Protein AF-A0A1M7FWB6-F1 (afdb_monomer)

Mean predicted aligned error: 15.79 Å

InterPro domains:
  IPR058711 SCO6045-like, C-terminal domain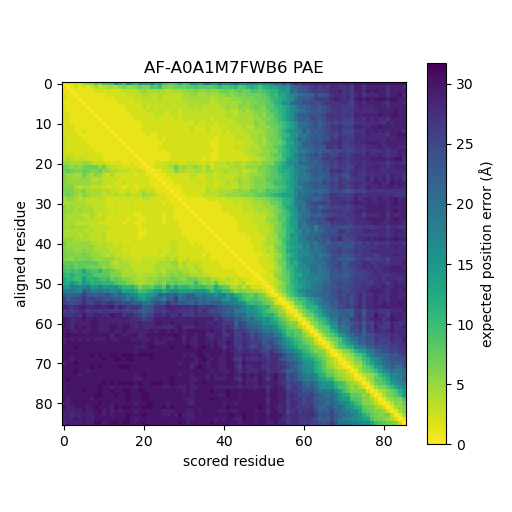 [PF26136] (11-54)

Radius of gyration: 33.96 Å; Cα contacts (8 Å, |Δi|>4): 31; chains: 1; bounding box: 38×58×104 Å

Foldseek 3Di:
DDPVVVVVVVVLVVQLCCCQAVVDQHDPPDDRVVSVVNSVVVVVVVVVVVCVVPPDDPPDPPPPPPPDDDPPDDDDDDDDDDDDDD

Organism: NCBI:txid310782

Solvent-accessible surface area (backbone atoms only — not comparable to full-atom values): 5609 Å² total; per-residue (Å²): 136,54,72,67,56,50,54,55,49,50,56,52,50,53,43,44,49,35,20,38,75,72,65,46,73,65,45,89,96,55,63,53,67,62,45,52,54,51,17,54,53,46,50,53,52,49,53,51,54,50,50,65,69,68,46,75,76,76,76,77,74,84,74,79,68,83,82,77,81,76,77,82,84,69,83,80,82,82,78,87,81,88,86,85,88,132

Sequence (86 aa):
MSAAERAALGAAQERLLAALVGGAEPPPGFDAERVRVQARALRAKHAHAHAAVSAPAPRRLRLFAPRGGRPPKGPARGDGPCDAPA

pLDDT: mean 78.43, std 18.59, range [43.09, 97.44]

Structure (mmCIF, N/CA/C/O backbone):
data_AF-A0A1M7FWB6-F1
#
_entry.id   AF-A0A1M7FWB6-F1
#
loop_
_atom_site.group_PDB
_atom_site.id
_atom_site.type_symbol
_atom_site.label_atom_id
_atom_site.label_alt_id
_atom_site.label_comp_id
_atom_site.label_asym_id
_atom_site.label_entity_id
_atom_site.label_seq_id
_atom_site.pdbx_PDB_ins_code
_atom_site.Cartn_x
_atom_site.Cartn_y
_atom_site.Cartn_z
_atom_site.occupancy
_atom_site.B_iso_or_equiv
_atom_site.auth_seq_id
_atom_site.auth_comp_id
_atom_site.auth_asym_id
_atom_site.auth_atom_id
_atom_site.pdbx_PDB_model_num
ATOM 1 N N . MET A 1 1 ? -17.353 12.690 12.265 1.00 74.12 1 MET A N 1
ATOM 2 C CA . MET A 1 1 ? -16.053 11.999 12.280 1.00 74.12 1 MET A CA 1
ATOM 3 C C . MET A 1 1 ? -15.144 12.639 13.327 1.00 74.12 1 MET A C 1
ATOM 5 O O . MET A 1 1 ? -14.767 13.802 13.182 1.00 74.12 1 MET A O 1
ATOM 9 N N . SER A 1 2 ? -14.858 11.925 14.406 1.00 97.44 2 SER A N 1
ATOM 10 C CA . SER A 1 2 ? -14.052 12.352 15.550 1.00 97.44 2 SER A CA 1
ATOM 11 C C . SER A 1 2 ? -12.546 12.347 15.243 1.00 97.44 2 SER A C 1
ATOM 13 O O . SER A 1 2 ? -12.103 11.869 14.197 1.00 97.44 2 SER A O 1
ATOM 15 N N . ALA A 1 3 ? -11.737 12.888 16.159 1.00 96.44 3 ALA A N 1
ATOM 16 C CA . ALA A 1 3 ? -10.278 12.835 16.045 1.00 96.44 3 ALA A CA 1
ATOM 17 C C . ALA A 1 3 ? -9.743 11.392 16.104 1.00 96.44 3 ALA A C 1
ATOM 19 O O . ALA A 1 3 ? -8.865 11.037 15.323 1.00 96.44 3 ALA A O 1
ATOM 20 N N . ALA A 1 4 ? -10.322 10.552 16.967 1.00 96.44 4 ALA A N 1
ATOM 21 C CA . ALA A 1 4 ? -9.959 9.142 17.080 1.00 96.44 4 ALA A CA 1
ATOM 22 C C . ALA A 1 4 ? -10.272 8.367 15.788 1.00 96.44 4 ALA A C 1
ATOM 24 O O . ALA A 1 4 ? -9.443 7.600 15.306 1.00 96.44 4 ALA A O 1
ATOM 25 N N . GLU A 1 5 ? -11.428 8.631 15.172 1.00 96.69 5 GLU A N 1
ATOM 26 C CA . 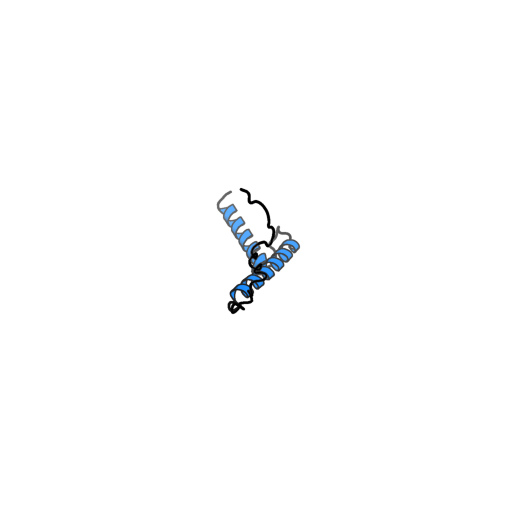GLU A 1 5 ? -11.802 8.022 13.888 1.00 96.69 5 GLU A CA 1
ATOM 27 C C . GLU A 1 5 ? -10.856 8.445 12.755 1.00 96.69 5 GLU A C 1
ATOM 29 O O . GLU A 1 5 ? -10.496 7.626 11.911 1.00 96.69 5 GLU A O 1
ATOM 34 N N . ARG A 1 6 ? -10.398 9.707 12.746 1.00 97.38 6 ARG A N 1
ATOM 35 C CA . ARG A 1 6 ? -9.397 10.178 11.771 1.00 97.38 6 ARG A CA 1
ATOM 36 C C . ARG A 1 6 ? -8.050 9.492 11.952 1.00 97.38 6 ARG A C 1
ATOM 38 O O . ARG A 1 6 ? -7.456 9.082 10.959 1.00 97.38 6 ARG A O 1
ATOM 45 N N . ALA A 1 7 ? -7.593 9.334 13.191 1.00 97.31 7 ALA A N 1
ATOM 46 C CA . ALA A 1 7 ? -6.344 8.637 13.483 1.00 97.31 7 ALA A C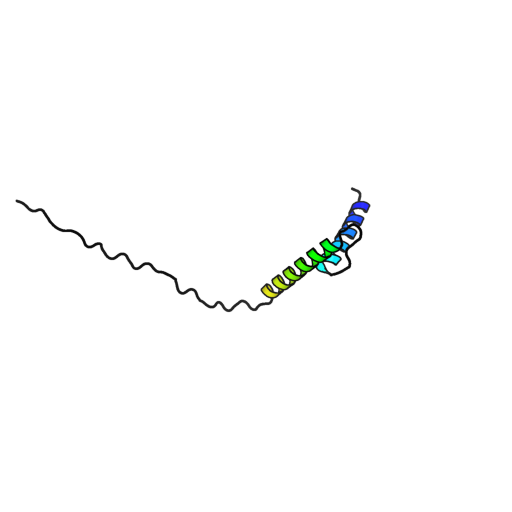A 1
ATOM 47 C C . ALA A 1 7 ? -6.400 7.163 13.042 1.00 97.31 7 ALA A C 1
ATOM 49 O O . ALA A 1 7 ? -5.479 6.675 12.389 1.00 97.31 7 ALA A O 1
ATOM 50 N N . ALA A 1 8 ? -7.509 6.473 13.326 1.00 94.19 8 ALA A N 1
ATOM 51 C CA . ALA A 1 8 ? -7.704 5.086 12.910 1.00 94.19 8 ALA A CA 1
ATOM 52 C C . ALA A 1 8 ? -7.699 4.929 11.379 1.00 94.19 8 ALA A C 1
ATOM 54 O O . ALA A 1 8 ? -7.075 4.003 10.853 1.00 94.19 8 ALA A O 1
ATOM 55 N N . LEU A 1 9 ? -8.349 5.853 10.661 1.00 95.06 9 LEU A N 1
ATOM 56 C CA . LEU A 1 9 ? -8.327 5.873 9.200 1.00 95.06 9 LEU A CA 1
ATOM 57 C C . LEU A 1 9 ? -6.912 6.109 8.658 1.00 95.06 9 LEU A C 1
ATOM 59 O O . LEU A 1 9 ? -6.490 5.383 7.760 1.00 95.06 9 LEU A O 1
ATOM 63 N N . GLY A 1 10 ? -6.173 7.070 9.219 1.00 96.88 10 GLY A N 1
ATOM 64 C CA . GLY A 1 10 ? -4.787 7.340 8.830 1.00 96.88 10 GLY A CA 1
ATOM 65 C C . GLY A 1 10 ? -3.905 6.098 8.965 1.00 96.88 10 GLY A C 1
ATOM 66 O O . GLY A 1 10 ? -3.251 5.696 8.005 1.00 96.88 10 GLY A O 1
ATOM 67 N N . ALA A 1 11 ? -3.998 5.396 10.096 1.00 95.94 11 ALA A N 1
ATOM 68 C CA . ALA A 1 11 ? -3.254 4.156 10.311 1.00 95.94 11 ALA A CA 1
ATOM 69 C C . ALA A 1 11 ? -3.642 3.048 9.310 1.00 95.94 11 ALA A C 1
ATOM 71 O O . ALA A 1 11 ? -2.800 2.264 8.869 1.00 95.94 11 ALA A O 1
ATOM 72 N N . ALA A 1 12 ? -4.920 2.958 8.925 1.00 94.62 12 ALA A N 1
ATOM 73 C CA . ALA A 1 12 ? -5.359 2.009 7.903 1.00 94.62 12 ALA A CA 1
ATOM 74 C C . ALA A 1 12 ? -4.810 2.366 6.510 1.00 94.62 12 ALA A C 1
ATOM 76 O O . ALA A 1 12 ? -4.382 1.473 5.774 1.00 94.62 12 ALA A O 1
ATOM 77 N N . GLN A 1 13 ? -4.781 3.655 6.167 1.00 95.56 13 GLN A N 1
ATOM 78 C CA . GLN A 1 13 ? -4.210 4.154 4.915 1.00 95.56 13 GLN A CA 1
ATOM 79 C C . GLN A 1 13 ? -2.702 3.902 4.843 1.00 95.56 13 GLN A C 1
ATOM 81 O O . GLN A 1 13 ? -2.220 3.421 3.819 1.00 95.56 13 GLN A O 1
ATOM 86 N N . GLU A 1 14 ? -1.967 4.144 5.928 1.00 96.56 14 GLU A N 1
ATOM 87 C CA . GLU A 1 14 ? -0.532 3.849 6.016 1.00 96.56 14 GLU A CA 1
ATOM 88 C C . GLU A 1 14 ? -0.240 2.368 5.758 1.00 96.56 14 GLU A C 1
ATOM 90 O O . GLU A 1 14 ? 0.611 2.040 4.928 1.00 96.56 14 GLU A O 1
ATOM 95 N N . ARG A 1 15 ? -0.994 1.458 6.392 1.00 95.88 15 ARG A N 1
ATOM 96 C CA . ARG A 1 15 ? -0.851 0.012 6.149 1.00 95.88 15 ARG A CA 1
ATOM 97 C C . ARG A 1 15 ? -1.140 -0.366 4.697 1.00 95.88 15 ARG A C 1
ATOM 99 O O . ARG A 1 15 ? -0.425 -1.186 4.125 1.00 95.88 15 ARG A O 1
ATOM 106 N N . LEU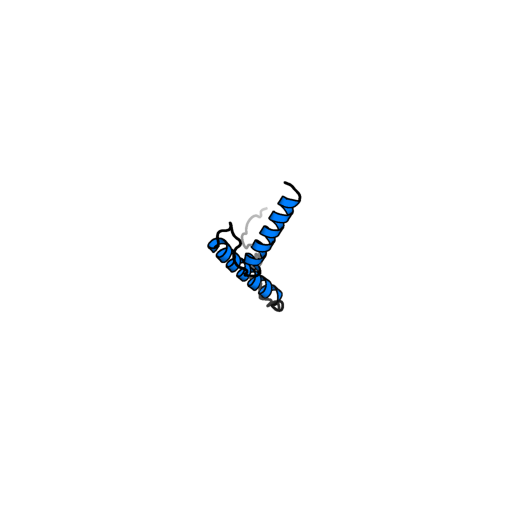 A 1 16 ? -2.160 0.234 4.084 1.00 95.94 16 LEU A N 1
ATOM 107 C CA . LEU A 1 16 ? -2.478 -0.015 2.678 1.00 95.94 16 LEU A CA 1
ATOM 108 C C . LEU A 1 16 ? -1.354 0.469 1.751 1.00 95.94 16 LEU A C 1
ATOM 110 O O . LEU A 1 16 ? -0.963 -0.249 0.831 1.00 95.94 16 LEU A O 1
ATOM 114 N N . LEU A 1 17 ? -0.810 1.660 2.001 1.00 95.44 17 LEU A N 1
ATOM 115 C CA . LEU A 1 17 ? 0.309 2.204 1.229 1.00 95.44 17 LEU A CA 1
ATOM 116 C C . LEU A 1 17 ? 1.567 1.341 1.375 1.00 95.44 17 LEU A C 1
ATOM 118 O O . LEU A 1 17 ? 2.231 1.053 0.375 1.00 95.44 17 LEU A O 1
ATOM 122 N N . ALA A 1 18 ? 1.857 0.865 2.588 1.00 95.31 18 ALA A N 1
ATOM 123 C CA . ALA A 1 18 ? 2.954 -0.063 2.838 1.00 95.31 18 ALA A CA 1
ATOM 124 C C . ALA A 1 18 ? 2.793 -1.372 2.043 1.00 95.31 18 ALA A C 1
ATOM 126 O O . ALA A 1 18 ? 3.770 -1.868 1.482 1.00 95.31 18 ALA A O 1
ATOM 127 N N . ALA A 1 19 ? 1.574 -1.905 1.918 1.00 95.56 19 ALA A N 1
ATOM 128 C CA . ALA A 1 19 ? 1.319 -3.096 1.106 1.00 95.56 19 ALA A CA 1
ATOM 129 C C . ALA A 1 19 ? 1.506 -2.831 -0.400 1.00 95.56 19 ALA A C 1
ATOM 131 O O . ALA A 1 19 ? 2.183 -3.588 -1.104 1.00 95.56 19 ALA A O 1
ATOM 132 N N . LEU A 1 20 ? 0.961 -1.718 -0.899 1.00 95.00 20 LEU A N 1
ATOM 133 C CA . LEU A 1 20 ? 1.001 -1.369 -2.322 1.00 95.00 20 LEU A CA 1
ATOM 134 C C . LEU A 1 20 ? 2.412 -1.038 -2.823 1.00 95.00 20 LEU A C 1
ATOM 136 O O . LEU A 1 20 ? 2.799 -1.470 -3.911 1.00 95.00 20 LEU A O 1
ATOM 140 N N . VAL A 1 21 ? 3.175 -0.275 -2.041 1.00 92.00 21 VAL A N 1
ATOM 141 C CA . VAL A 1 21 ? 4.470 0.277 -2.468 1.00 92.00 21 VAL A CA 1
ATOM 142 C C . VAL A 1 21 ? 5.638 -0.462 -1.817 1.00 92.00 21 VAL A C 1
ATOM 144 O O . VAL A 1 21 ? 6.577 -0.841 -2.513 1.00 92.00 21 VAL A O 1
ATOM 147 N N . GLY A 1 22 ? 5.563 -0.716 -0.508 1.00 88.38 22 GLY A N 1
ATOM 148 C CA . GLY A 1 22 ? 6.629 -1.355 0.276 1.00 88.38 22 GLY A CA 1
ATOM 149 C C . GLY A 1 22 ? 6.622 -2.886 0.247 1.00 88.38 22 GLY A C 1
ATOM 150 O O . GLY A 1 22 ? 7.600 -3.507 0.646 1.00 88.38 22 GLY A O 1
ATOM 151 N N . GLY A 1 23 ? 5.544 -3.504 -0.242 1.00 89.50 23 GLY A N 1
ATOM 152 C CA . GLY A 1 23 ? 5.407 -4.959 -0.306 1.00 89.50 23 GLY A CA 1
ATOM 153 C C . GLY A 1 23 ? 5.123 -5.653 1.015 1.00 89.50 23 GLY A C 1
ATOM 154 O O . GLY A 1 23 ? 5.388 -6.846 1.129 1.00 89.50 23 GLY A O 1
ATOM 155 N N . ALA A 1 24 ? 4.544 -4.925 1.969 1.00 92.81 24 ALA A N 1
ATOM 156 C CA . ALA A 1 24 ? 3.907 -5.528 3.131 1.00 92.81 24 ALA A CA 1
ATOM 157 C C . ALA A 1 24 ? 2.677 -6.378 2.736 1.00 92.81 24 ALA A C 1
ATOM 159 O O . ALA A 1 24 ? 2.166 -6.285 1.615 1.00 92.81 24 ALA A O 1
ATOM 160 N N . GLU A 1 25 ? 2.183 -7.188 3.673 1.00 93.25 25 GLU A N 1
ATOM 161 C CA . GLU A 1 25 ? 0.971 -7.990 3.469 1.00 93.25 25 GLU A CA 1
ATOM 162 C C . GLU A 1 25 ? -0.282 -7.089 3.378 1.00 93.25 25 GLU A C 1
ATOM 164 O O . GLU A 1 25 ? -0.337 -6.050 4.049 1.00 93.25 25 GLU A O 1
ATOM 169 N N . PRO A 1 26 ? -1.304 -7.448 2.573 1.00 94.06 26 PRO A N 1
ATOM 170 C CA . PRO A 1 26 ? -2.545 -6.688 2.497 1.00 94.06 26 PRO A CA 1
ATOM 171 C C . PRO A 1 26 ? -3.236 -6.554 3.868 1.00 94.06 26 PRO A C 1
ATOM 173 O O . PRO A 1 26 ? -3.398 -7.552 4.574 1.00 94.06 26 PRO A O 1
ATOM 176 N N . PRO A 1 27 ? -3.674 -5.342 4.261 1.00 92.94 27 PRO A N 1
ATOM 177 C CA . PRO A 1 27 ? -4.361 -5.143 5.532 1.0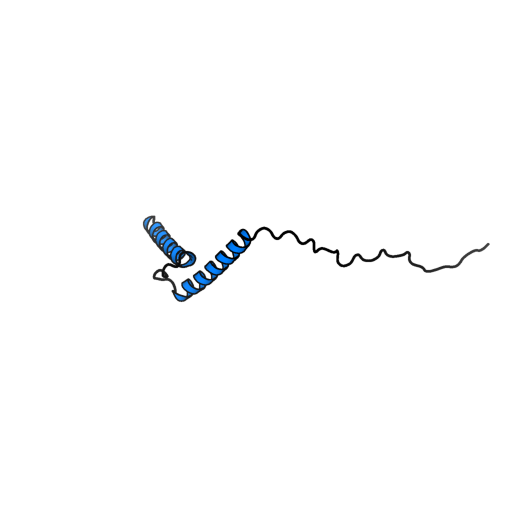0 92.94 27 PRO A CA 1
ATOM 178 C C . PRO A 1 27 ? -5.745 -5.818 5.556 1.00 92.94 27 PRO A C 1
ATOM 180 O O . PRO A 1 27 ? -6.392 -5.947 4.513 1.00 92.94 27 PRO A O 1
ATOM 183 N N . PRO A 1 28 ? -6.248 -6.202 6.746 1.00 90.06 28 PRO A N 1
ATOM 184 C CA . PRO A 1 28 ? -7.572 -6.801 6.884 1.00 90.06 28 PRO A CA 1
ATOM 185 C C . PRO A 1 28 ? -8.669 -5.855 6.379 1.00 90.06 28 PRO A C 1
ATOM 187 O O . PRO A 1 28 ? -8.568 -4.635 6.515 1.00 90.06 28 PRO A O 1
ATOM 190 N N . GLY A 1 29 ? -9.725 -6.431 5.801 1.00 92.75 29 GLY A N 1
ATOM 191 C CA . GLY A 1 29 ? -10.827 -5.681 5.186 1.00 92.75 29 GLY A CA 1
ATOM 192 C C . GLY A 1 29 ? -10.578 -5.266 3.732 1.00 92.75 29 GLY A C 1
ATOM 193 O O . GLY A 1 29 ? -11.495 -4.763 3.087 1.00 92.75 29 GLY A O 1
ATOM 194 N N . PHE A 1 30 ? -9.381 -5.514 3.193 1.00 92.88 30 PHE A N 1
ATOM 195 C CA . PHE A 1 30 ? -9.082 -5.356 1.773 1.00 92.88 30 PHE A CA 1
ATOM 196 C C . PHE A 1 30 ? -8.990 -6.717 1.081 1.00 92.88 30 PHE A C 1
ATOM 198 O O . PHE A 1 30 ? -8.535 -7.702 1.656 1.00 92.88 30 PHE A O 1
ATOM 205 N N . ASP A 1 31 ? -9.400 -6.756 -0.184 1.00 96.00 31 ASP A N 1
ATOM 206 C CA . ASP A 1 31 ? -9.206 -7.917 -1.049 1.00 96.00 31 ASP A CA 1
ATOM 207 C C . ASP A 1 31 ? -7.707 -8.089 -1.344 1.00 96.00 31 ASP A C 1
ATOM 209 O O . ASP A 1 31 ? -7.088 -7.268 -2.031 1.00 96.00 31 ASP A O 1
ATOM 213 N N . ALA A 1 32 ? -7.128 -9.162 -0.801 1.00 95.38 32 ALA A N 1
ATOM 214 C CA . ALA A 1 32 ? -5.703 -9.445 -0.894 1.00 95.38 32 ALA A CA 1
ATOM 215 C C . ALA A 1 32 ? -5.225 -9.607 -2.345 1.00 95.38 32 ALA A C 1
ATOM 217 O O . ALA A 1 32 ? -4.162 -9.091 -2.699 1.00 95.38 32 ALA A O 1
ATOM 218 N N . GLU A 1 33 ? -6.013 -10.259 -3.201 1.00 96.12 33 GLU A N 1
ATOM 219 C CA . GLU A 1 33 ? -5.658 -10.465 -4.607 1.00 96.12 33 GLU A CA 1
ATOM 220 C C . GLU A 1 33 ? -5.676 -9.143 -5.368 1.00 96.12 33 GLU A C 1
ATOM 222 O O . GLU A 1 33 ? -4.728 -8.819 -6.093 1.00 96.12 33 GLU A O 1
ATOM 227 N N . ARG A 1 34 ? -6.691 -8.305 -5.131 1.00 96.25 34 ARG A N 1
ATOM 228 C CA . ARG A 1 34 ? -6.720 -6.956 -5.710 1.00 96.25 34 ARG A CA 1
ATOM 229 C C . ARG A 1 34 ? -5.525 -6.121 -5.272 1.00 96.25 34 ARG A C 1
ATOM 231 O O . ARG A 1 34 ? -4.913 -5.472 -6.121 1.00 96.25 34 ARG A O 1
ATOM 238 N N . VAL A 1 35 ? -5.161 -6.143 -3.990 1.00 96.50 35 VAL A N 1
ATOM 239 C CA . VAL A 1 35 ? -3.994 -5.396 -3.490 1.00 96.50 35 VAL A CA 1
ATOM 240 C C . VAL A 1 35 ? -2.709 -5.888 -4.159 1.00 96.50 35 VAL A C 1
ATOM 242 O O . VAL A 1 35 ? -1.926 -5.066 -4.636 1.00 96.50 35 VAL A O 1
ATOM 245 N N . ARG A 1 36 ? -2.514 -7.206 -4.289 1.00 94.94 36 ARG A N 1
ATOM 246 C CA . ARG A 1 36 ? -1.337 -7.798 -4.953 1.00 94.94 36 ARG A CA 1
ATOM 247 C C . ARG A 1 36 ? -1.236 -7.403 -6.428 1.00 94.94 36 ARG A C 1
ATOM 249 O O . ARG A 1 36 ? -0.157 -7.016 -6.887 1.00 94.94 36 ARG A O 1
ATOM 256 N N . VAL A 1 37 ? -2.349 -7.436 -7.165 1.00 96.50 37 VAL A N 1
ATOM 257 C CA . VAL A 1 37 ? -2.402 -7.008 -8.576 1.00 96.50 37 VAL A CA 1
ATOM 258 C C . VAL A 1 37 ? -2.016 -5.535 -8.716 1.00 96.50 37 VAL A C 1
ATOM 260 O O . VAL A 1 37 ? -1.172 -5.192 -9.549 1.00 96.50 37 VAL A O 1
ATOM 263 N N . GLN A 1 38 ? -2.589 -4.665 -7.881 1.00 96.38 38 GLN A N 1
ATOM 264 C CA . GLN A 1 38 ? -2.288 -3.232 -7.923 1.00 96.38 38 GLN A CA 1
ATOM 265 C C . GLN A 1 38 ? -0.835 -2.946 -7.528 1.00 96.38 38 GLN A C 1
ATOM 267 O O . GLN A 1 38 ? -0.160 -2.178 -8.214 1.00 96.38 38 GLN A O 1
ATOM 272 N N . ALA A 1 39 ? -0.319 -3.613 -6.492 1.00 96.00 39 ALA A N 1
ATOM 273 C CA . ALA A 1 39 ? 1.074 -3.494 -6.068 1.00 96.00 39 ALA A CA 1
ATOM 274 C C . ALA A 1 39 ? 2.046 -3.860 -7.203 1.00 96.00 39 ALA A C 1
ATOM 276 O O . ALA A 1 39 ? 2.999 -3.127 -7.476 1.00 96.00 39 ALA A O 1
ATOM 277 N N . ARG A 1 40 ? 1.782 -4.953 -7.933 1.00 94.31 40 ARG A N 1
ATOM 278 C CA . ARG A 1 40 ? 2.597 -5.352 -9.093 1.00 94.31 40 ARG A CA 1
ATOM 279 C C . ARG A 1 40 ? 2.601 -4.279 -10.184 1.00 94.31 40 ARG A C 1
ATOM 281 O O . ARG A 1 40 ? 3.667 -3.939 -10.699 1.00 94.31 40 ARG A O 1
ATOM 288 N N . ALA A 1 41 ? 1.433 -3.733 -10.521 1.00 94.81 41 ALA A N 1
ATOM 289 C CA . ALA A 1 41 ? 1.318 -2.673 -11.521 1.00 94.81 41 ALA A CA 1
ATOM 290 C C . ALA A 1 41 ? 2.052 -1.389 -11.089 1.00 94.81 41 ALA A C 1
ATOM 292 O O . ALA A 1 41 ? 2.750 -0.773 -11.897 1.00 94.81 41 ALA A O 1
ATOM 293 N N . LEU A 1 42 ? 1.939 -1.007 -9.815 1.00 93.62 42 LEU A N 1
ATOM 294 C CA . LEU A 1 42 ? 2.629 0.147 -9.232 1.00 93.62 42 LEU A CA 1
ATOM 295 C C . LEU A 1 42 ? 4.149 -0.007 -9.284 1.00 93.62 42 LEU A C 1
ATOM 297 O O . LEU A 1 42 ? 4.831 0.901 -9.755 1.00 93.62 42 LEU A O 1
ATOM 301 N N . ARG A 1 43 ? 4.685 -1.166 -8.889 1.00 91.25 43 ARG A N 1
ATOM 302 C CA . ARG A 1 43 ? 6.132 -1.431 -8.954 1.00 91.25 43 ARG A CA 1
ATOM 303 C C . ARG A 1 43 ? 6.662 -1.395 -10.384 1.00 91.25 43 ARG A C 1
ATOM 305 O O . ARG A 1 43 ? 7.720 -0.820 -10.618 1.00 91.25 43 ARG A O 1
ATOM 312 N N . ALA A 1 44 ? 5.918 -1.948 -11.343 1.00 90.75 44 ALA A N 1
ATOM 313 C CA . ALA A 1 44 ? 6.293 -1.884 -12.755 1.00 90.75 44 ALA A CA 1
ATOM 314 C C . ALA A 1 44 ? 6.354 -0.432 -13.262 1.00 90.75 44 ALA A C 1
ATOM 316 O O . ALA A 1 44 ? 7.327 -0.041 -13.908 1.00 90.75 44 ALA A O 1
ATOM 317 N N . LYS A 1 45 ? 5.357 0.392 -12.912 1.00 89.38 45 LYS A N 1
ATOM 318 C CA . LYS A 1 45 ? 5.349 1.828 -13.241 1.00 89.38 45 LYS A CA 1
ATOM 319 C C . LYS A 1 45 ? 6.507 2.572 -12.583 1.00 89.38 45 LYS A C 1
ATOM 321 O O . LYS A 1 45 ? 7.150 3.385 -13.239 1.00 89.38 45 LYS A O 1
ATOM 326 N N . HIS A 1 46 ? 6.791 2.276 -11.318 1.00 88.56 46 HIS A N 1
ATOM 327 C CA . HIS A 1 46 ? 7.890 2.887 -10.580 1.00 88.56 46 HIS A CA 1
ATOM 328 C C . HIS A 1 46 ? 9.245 2.567 -11.220 1.00 88.56 46 HIS A C 1
ATOM 330 O O . HIS A 1 46 ? 10.025 3.474 -11.493 1.00 88.56 46 HIS A O 1
ATOM 336 N N . ALA A 1 47 ? 9.492 1.296 -11.550 1.00 87.94 47 ALA A N 1
ATOM 337 C CA . ALA A 1 47 ? 10.710 0.877 -12.239 1.00 87.94 47 ALA A CA 1
ATOM 338 C C . ALA A 1 47 ? 10.862 1.559 -13.610 1.00 87.94 47 ALA A C 1
ATOM 340 O O . ALA A 1 47 ? 11.944 2.036 -13.945 1.00 87.94 47 ALA A O 1
ATOM 341 N N . HIS A 1 48 ? 9.775 1.662 -14.380 1.00 87.88 48 HIS A N 1
ATOM 342 C CA . HIS A 1 48 ? 9.781 2.356 -15.667 1.00 87.88 48 HIS A CA 1
ATOM 343 C C . HIS A 1 48 ? 10.092 3.855 -15.525 1.00 87.88 48 HIS A C 1
ATOM 345 O O . HIS A 1 48 ? 10.935 4.380 -16.251 1.00 87.88 48 HIS A O 1
ATOM 351 N N . ALA A 1 49 ? 9.459 4.534 -14.564 1.00 87.50 49 ALA A N 1
ATOM 352 C CA . ALA A 1 49 ? 9.718 5.944 -14.285 1.00 87.50 49 ALA A CA 1
ATOM 353 C C . ALA A 1 49 ? 11.175 6.176 -13.852 1.00 87.50 49 ALA A C 1
ATOM 355 O O . ALA A 1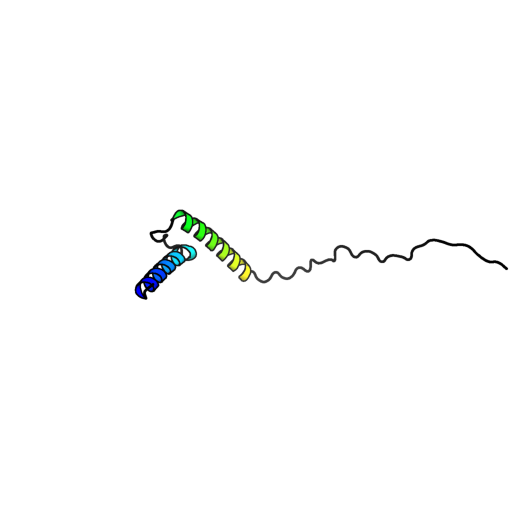 49 ? 11.836 7.075 -14.366 1.00 87.50 49 ALA A O 1
ATOM 356 N N . HIS A 1 50 ? 11.710 5.323 -12.976 1.00 84.94 50 HIS A N 1
ATOM 357 C CA . HIS A 1 50 ? 13.114 5.386 -12.570 1.00 84.94 50 HIS A CA 1
ATOM 358 C C . HIS A 1 50 ? 14.078 5.159 -13.736 1.00 84.94 50 HIS A C 1
ATOM 360 O O . HIS A 1 50 ? 15.065 5.883 -13.856 1.00 84.94 50 HIS A O 1
ATOM 366 N N . ALA A 1 51 ? 13.790 4.203 -14.621 1.00 79.44 51 ALA A N 1
ATOM 367 C CA . ALA A 1 51 ? 14.607 3.962 -15.807 1.00 79.44 51 ALA A CA 1
ATOM 368 C C . ALA A 1 51 ? 14.616 5.174 -16.757 1.00 79.44 51 ALA A C 1
ATOM 370 O O . ALA A 1 51 ? 15.663 5.510 -17.304 1.00 79.44 51 ALA A O 1
ATOM 371 N N . ALA A 1 52 ? 13.484 5.870 -16.911 1.00 72.50 52 ALA A N 1
ATOM 372 C CA . ALA A 1 52 ? 13.396 7.082 -17.727 1.00 72.50 52 ALA A CA 1
ATOM 373 C C . ALA A 1 52 ? 14.208 8.256 -17.149 1.00 72.50 52 ALA A C 1
ATOM 375 O O . ALA A 1 52 ? 14.761 9.047 -17.908 1.00 72.50 52 ALA A O 1
ATOM 376 N N . VAL A 1 53 ? 14.299 8.357 -15.820 1.00 75.81 53 VAL A N 1
ATOM 377 C CA . VAL A 1 53 ? 15.080 9.401 -15.132 1.00 75.81 53 VAL A CA 1
ATOM 378 C C . VAL A 1 53 ? 16.574 9.066 -15.107 1.00 75.81 53 VAL A C 1
ATOM 380 O O . VAL A 1 53 ? 17.406 9.962 -15.208 1.00 75.81 53 VAL A O 1
ATOM 383 N N . SER A 1 54 ? 16.923 7.783 -14.981 1.00 61.72 54 SER A N 1
ATOM 384 C CA . SER A 1 54 ? 18.315 7.327 -14.873 1.00 61.72 54 SER A CA 1
ATOM 385 C C . SER A 1 54 ? 19.000 7.111 -16.224 1.00 61.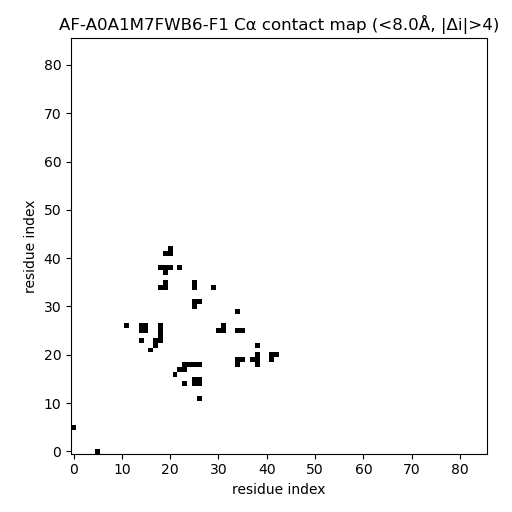72 54 SER A C 1
ATOM 387 O O . SER A 1 54 ? 20.220 6.931 -16.258 1.00 61.72 54 SER A O 1
ATOM 389 N N . ALA A 1 55 ? 18.260 7.099 -17.333 1.00 60.50 55 ALA A N 1
ATOM 390 C CA . ALA A 1 55 ? 18.873 7.042 -18.648 1.00 60.50 55 ALA A CA 1
ATOM 391 C C . ALA A 1 55 ? 19.619 8.365 -18.912 1.00 60.50 55 ALA A C 1
ATOM 393 O O . ALA A 1 55 ? 18.995 9.428 -18.836 1.00 60.50 55 ALA A O 1
ATOM 394 N N . PRO A 1 56 ? 20.927 8.347 -19.248 1.00 58.00 56 PRO A N 1
ATOM 395 C CA . PRO A 1 56 ? 21.572 9.549 -19.757 1.00 58.00 56 PRO A CA 1
ATOM 396 C C . PRO A 1 56 ? 20.753 10.027 -20.955 1.00 58.00 56 PRO A C 1
ATOM 398 O O . PRO A 1 56 ? 20.415 9.217 -21.822 1.00 58.00 56 PRO A O 1
ATOM 401 N N . ALA A 1 57 ? 20.391 11.316 -20.966 1.00 61.62 57 ALA A N 1
ATOM 402 C CA . ALA A 1 57 ? 19.550 11.898 -22.007 1.00 61.62 57 ALA A CA 1
ATOM 403 C C . ALA A 1 57 ? 20.013 11.377 -23.375 1.00 61.62 57 ALA A C 1
ATOM 405 O O . ALA A 1 57 ? 21.212 11.490 -23.668 1.00 61.62 57 ALA A O 1
ATOM 406 N N . PRO A 1 58 ? 19.129 10.771 -24.195 1.00 61.28 58 PRO A N 1
ATOM 407 C CA . PRO A 1 58 ? 19.552 10.241 -25.477 1.00 61.28 58 PRO A CA 1
ATOM 408 C C . PRO A 1 58 ? 20.217 11.386 -26.231 1.00 61.28 58 PRO A C 1
ATOM 410 O O . PRO A 1 58 ? 19.594 12.427 -26.469 1.00 61.28 58 PRO A O 1
ATOM 413 N N . ARG A 1 59 ? 21.511 11.223 -26.550 1.00 61.91 59 ARG A N 1
ATOM 414 C CA . ARG A 1 59 ? 22.222 12.134 -27.449 1.00 61.91 59 ARG A CA 1
ATOM 415 C C . ARG A 1 59 ? 21.331 12.247 -28.670 1.00 61.91 59 ARG A C 1
ATOM 417 O O . ARG A 1 59 ? 21.111 11.241 -29.338 1.00 61.91 59 ARG A O 1
ATOM 424 N N . ARG A 1 60 ? 20.737 13.426 -28.884 1.00 63.06 60 ARG A N 1
ATOM 425 C CA . ARG A 1 60 ? 19.758 13.651 -29.948 1.00 63.06 60 ARG A CA 1
ATOM 426 C C . ARG A 1 60 ? 20.389 13.194 -31.261 1.00 63.06 60 ARG A C 1
ATOM 428 O O . ARG A 1 60 ? 21.187 13.926 -31.841 1.00 63.06 60 ARG A O 1
ATOM 435 N N . LEU A 1 61 ? 20.035 12.002 -31.735 1.00 60.22 61 LEU A N 1
ATOM 436 C CA . LEU A 1 61 ? 20.215 11.659 -33.132 1.00 60.22 61 LEU A CA 1
ATOM 437 C C . LEU A 1 61 ? 19.321 12.643 -33.874 1.00 60.22 61 LEU A C 1
ATOM 439 O O . LEU A 1 61 ? 18.093 12.564 -33.801 1.00 60.22 61 LEU A O 1
ATOM 443 N N . ARG A 1 62 ? 19.936 13.635 -34.523 1.00 59.28 62 ARG A N 1
ATOM 444 C CA . ARG A 1 62 ? 19.246 14.478 -35.496 1.00 59.28 62 ARG A CA 1
ATOM 445 C C . ARG A 1 62 ? 18.873 13.581 -36.676 1.00 59.28 62 ARG A C 1
ATOM 447 O O . ARG A 1 62 ? 19.575 13.548 -37.675 1.00 59.28 62 ARG A O 1
ATOM 454 N N . LEU A 1 63 ? 17.780 12.837 -36.533 1.00 59.38 63 LEU A N 1
ATOM 455 C CA . LEU A 1 63 ? 17.174 12.038 -37.597 1.00 59.38 63 LEU A CA 1
ATOM 456 C C . LEU A 1 63 ? 15.963 12.739 -38.226 1.00 59.38 63 LEU A C 1
ATOM 458 O O . LEU A 1 63 ? 15.138 12.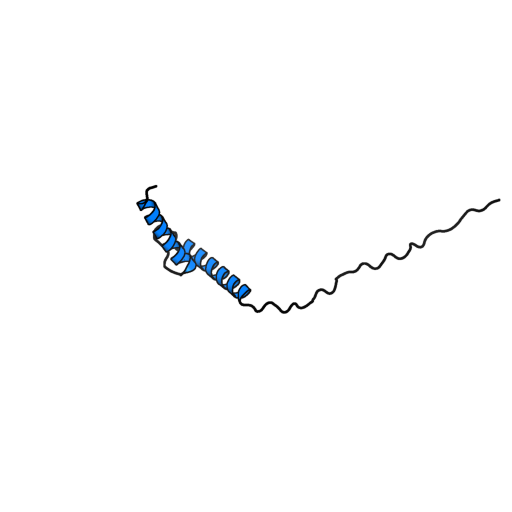105 -38.873 1.00 59.38 63 LEU A O 1
ATOM 462 N N . PHE A 1 64 ? 15.863 14.061 -38.079 1.00 51.84 64 PHE A N 1
ATOM 463 C CA . PHE A 1 64 ? 14.985 14.864 -38.922 1.00 51.84 64 PHE A CA 1
ATOM 464 C C . PHE A 1 64 ? 15.752 15.293 -40.173 1.00 51.84 64 PHE A C 1
ATOM 466 O O . PHE A 1 64 ? 16.214 16.425 -40.281 1.00 51.84 64 PHE A O 1
ATOM 473 N N . ALA A 1 65 ? 15.873 14.373 -41.129 1.00 61.56 65 ALA A N 1
ATOM 474 C CA . ALA A 1 65 ? 15.852 14.783 -42.525 1.00 61.56 65 ALA A CA 1
ATOM 475 C C . ALA A 1 65 ? 14.410 15.233 -42.825 1.00 61.56 65 ALA A C 1
ATOM 477 O O . ALA A 1 65 ? 13.479 14.488 -42.495 1.00 61.56 65 ALA A O 1
ATOM 478 N N . PRO A 1 66 ? 14.170 16.430 -43.388 1.00 51.94 66 PRO A N 1
ATOM 479 C CA . PRO A 1 66 ? 12.815 16.837 -43.725 1.00 51.94 66 PRO A CA 1
ATOM 480 C C . PRO A 1 66 ? 12.265 15.891 -44.797 1.00 51.94 66 PRO A C 1
ATOM 482 O O . PRO A 1 66 ? 12.719 15.879 -45.940 1.00 51.94 66 PRO A O 1
ATOM 485 N N . ARG A 1 67 ? 11.274 15.076 -44.422 1.00 55.28 67 ARG A N 1
ATOM 486 C CA . ARG A 1 67 ? 10.444 14.361 -45.391 1.00 55.28 67 ARG A CA 1
ATOM 487 C C . ARG A 1 67 ? 9.597 15.395 -46.130 1.00 55.28 67 ARG A C 1
ATOM 489 O O . ARG A 1 67 ? 8.706 15.991 -45.538 1.00 55.28 67 ARG A O 1
ATOM 496 N N . GLY A 1 68 ? 9.869 15.563 -47.421 1.00 59.25 68 GLY A N 1
ATOM 497 C CA . GLY A 1 68 ? 8.907 16.106 -48.379 1.00 59.25 68 GLY A CA 1
ATOM 498 C C . GLY A 1 68 ? 8.796 17.628 -48.422 1.00 59.25 68 GLY A C 1
ATOM 499 O O . GLY A 1 68 ? 7.735 18.182 -48.153 1.00 59.25 68 GLY A O 1
ATOM 500 N N . GLY A 1 69 ? 9.860 18.308 -48.852 1.00 50.22 69 GLY A N 1
ATOM 501 C CA . GLY A 1 69 ? 9.699 19.622 -49.472 1.00 50.22 69 GLY A CA 1
ATOM 502 C C . GLY A 1 69 ? 9.028 19.450 -50.837 1.00 50.22 69 GLY A C 1
ATOM 503 O O . GLY A 1 69 ? 9.595 18.827 -51.731 1.00 50.22 69 GLY A O 1
ATOM 504 N N . ARG A 1 70 ? 7.804 19.960 -50.992 1.00 59.16 70 ARG A N 1
ATOM 505 C CA . ARG A 1 70 ? 7.113 20.058 -52.286 1.00 59.16 70 ARG A CA 1
ATOM 506 C C . ARG A 1 70 ? 7.977 20.927 -53.219 1.00 59.16 70 ARG A C 1
ATOM 508 O O . ARG A 1 70 ? 8.375 22.008 -52.784 1.00 59.16 70 ARG A O 1
ATOM 515 N N . PRO A 1 71 ? 8.294 20.503 -54.456 1.00 60.06 71 PRO A N 1
ATOM 516 C CA . PRO A 1 71 ? 9.085 21.337 -55.354 1.00 60.06 71 PRO A CA 1
ATOM 517 C C . PRO A 1 71 ? 8.319 22.634 -55.664 1.00 60.06 71 PRO A C 1
ATOM 519 O O . PRO A 1 71 ? 7.080 22.616 -55.686 1.00 60.06 71 PRO A O 1
ATOM 522 N N . PRO A 1 72 ? 9.017 23.766 -55.879 1.00 57.47 72 PRO A N 1
ATOM 523 C CA . PRO A 1 72 ? 8.360 25.019 -56.213 1.00 57.47 72 PRO A CA 1
ATOM 524 C C . PRO A 1 72 ? 7.562 24.845 -57.507 1.00 57.47 72 PRO A C 1
ATOM 526 O O . PRO A 1 72 ? 8.044 24.279 -58.488 1.00 57.47 72 PRO A O 1
ATOM 529 N N . LYS A 1 73 ? 6.313 25.318 -57.484 1.00 55.31 73 LYS A N 1
ATOM 530 C CA . LYS A 1 73 ? 5.420 25.356 -58.641 1.00 55.31 73 LYS A CA 1
ATOM 531 C C . LYS A 1 73 ? 6.095 26.202 -59.726 1.00 55.31 73 LYS A C 1
ATOM 533 O O . LYS A 1 73 ? 6.164 27.420 -59.592 1.00 55.31 73 LYS A O 1
ATOM 538 N N . GLY A 1 74 ? 6.629 25.551 -60.760 1.00 57.38 74 GLY A N 1
ATOM 539 C CA . GLY A 1 74 ? 7.112 26.234 -61.959 1.00 57.38 74 GLY A CA 1
ATOM 540 C C . GLY A 1 74 ? 5.983 27.053 -62.598 1.00 57.38 74 GLY A C 1
ATOM 541 O O . GLY A 1 74 ? 4.808 26.713 -62.402 1.00 57.38 74 GLY A O 1
ATOM 542 N N . PRO A 1 75 ? 6.302 28.141 -63.321 1.00 54.38 75 PRO A N 1
ATOM 543 C CA . PRO A 1 75 ? 5.280 28.958 -63.956 1.00 54.38 75 PRO A CA 1
ATOM 544 C C . PRO A 1 75 ? 4.477 28.092 -64.928 1.00 54.38 75 PRO A C 1
ATOM 546 O O . PRO A 1 75 ? 5.042 27.320 -65.707 1.00 54.38 75 PRO A O 1
ATOM 549 N N . ALA A 1 76 ? 3.153 28.195 -64.832 1.00 55.59 76 ALA A N 1
ATOM 550 C CA . ALA A 1 76 ? 2.238 27.547 -65.753 1.00 55.59 76 ALA A CA 1
ATOM 551 C C . ALA A 1 76 ? 2.586 2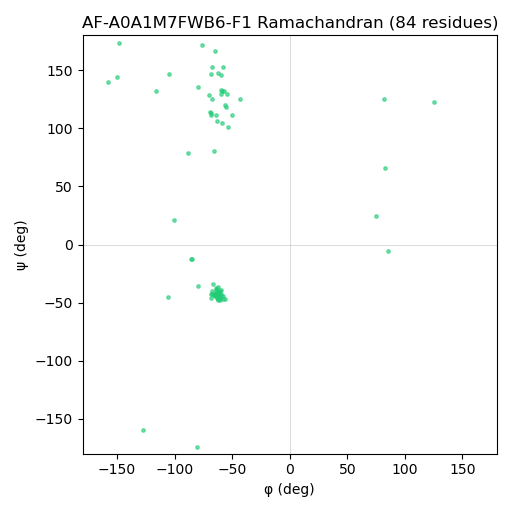7.991 -67.181 1.00 55.59 76 ALA A C 1
ATOM 553 O O . ALA A 1 76 ? 2.592 29.182 -67.484 1.00 55.59 76 ALA A O 1
ATOM 554 N N . ARG A 1 77 ? 2.926 27.025 -68.036 1.00 52.84 77 ARG A N 1
ATOM 555 C CA . ARG A 1 77 ? 2.873 27.202 -69.486 1.00 52.84 77 ARG A CA 1
ATOM 556 C C . ARG A 1 77 ? 1.421 27.028 -69.924 1.00 52.84 77 ARG A C 1
ATOM 558 O O . ARG A 1 77 ? 0.786 26.069 -69.495 1.00 52.84 77 ARG A O 1
ATOM 565 N N . GLY A 1 78 ? 0.980 27.925 -70.796 1.00 50.31 78 GLY A N 1
ATOM 566 C CA . GLY A 1 78 ? -0.319 27.927 -71.470 1.00 50.31 78 GLY A CA 1
ATOM 567 C C . GLY A 1 78 ? -1.024 29.262 -71.222 1.00 50.31 78 GLY A C 1
ATOM 568 O O . GLY A 1 78 ? -1.147 29.663 -70.072 1.00 50.31 78 GLY A O 1
ATOM 569 N N . ASP A 1 79 ? -1.426 30.059 -72.208 1.00 54.53 79 ASP A N 1
ATOM 570 C CA . ASP A 1 79 ? -1.614 29.820 -73.637 1.00 54.53 79 ASP A CA 1
ATOM 571 C C . ASP A 1 79 ? -1.549 31.185 -74.359 1.00 54.53 79 ASP A C 1
ATOM 573 O O . ASP A 1 79 ? -2.047 32.182 -73.839 1.00 54.53 79 ASP A O 1
ATOM 577 N N . GLY A 1 80 ? -0.914 31.261 -75.535 1.00 51.06 80 GLY A N 1
ATOM 578 C CA . GLY A 1 80 ? -1.270 32.301 -76.522 1.00 51.06 80 GLY A CA 1
ATOM 579 C C . GLY A 1 80 ? -2.523 31.862 -77.301 1.00 51.06 80 GLY A C 1
ATOM 580 O O . GLY A 1 80 ? -3.011 30.765 -77.029 1.00 51.06 80 GLY A O 1
ATOM 581 N N . PRO A 1 81 ? -3.002 32.579 -78.338 1.00 59.84 81 PRO A N 1
ATOM 582 C CA . PRO A 1 81 ? -2.645 33.901 -78.871 1.00 59.84 81 PRO A CA 1
ATOM 583 C C . PRO A 1 81 ? -3.899 34.821 -79.019 1.00 59.84 81 PRO A C 1
ATOM 585 O O . PRO A 1 81 ? -4.929 34.529 -78.423 1.00 59.84 81 PRO A O 1
ATOM 588 N N . CYS A 1 82 ? -3.801 35.863 -79.868 1.00 43.09 82 CYS A N 1
ATOM 589 C CA . CYS A 1 82 ? -4.870 36.751 -80.390 1.00 43.09 82 CYS A CA 1
ATOM 590 C C . CYS A 1 82 ? -5.286 37.897 -79.434 1.00 43.09 82 CYS A C 1
ATOM 592 O O . CYS A 1 82 ? -5.534 37.669 -78.262 1.00 43.09 82 CYS A O 1
ATOM 594 N N . ASP A 1 83 ? -5.282 39.183 -79.805 1.00 44.03 83 ASP A N 1
ATOM 595 C CA . ASP A 1 83 ? -5.622 39.804 -81.089 1.00 44.03 83 ASP A CA 1
ATOM 596 C C . ASP A 1 83 ? -4.836 41.108 -81.353 1.00 44.03 83 ASP A C 1
ATOM 598 O O . ASP A 1 83 ? -4.617 41.919 -80.454 1.00 44.03 83 ASP A O 1
ATOM 602 N N . ALA A 1 84 ? -4.486 41.336 -82.620 1.00 51.28 84 ALA A N 1
ATOM 603 C CA . ALA A 1 84 ? -4.433 42.667 -83.232 1.00 51.28 84 ALA A CA 1
ATOM 604 C C . ALA A 1 84 ? -5.501 42.666 -84.335 1.00 51.28 84 ALA A C 1
ATOM 606 O O . ALA A 1 84 ? -5.592 41.673 -85.065 1.00 51.28 84 ALA A O 1
ATOM 607 N N . PRO A 1 85 ? -6.362 43.691 -84.425 1.00 55.56 85 PRO A N 1
ATOM 608 C CA . PRO A 1 85 ? -6.148 44.774 -85.405 1.00 55.56 85 PRO A CA 1
ATOM 609 C C . PRO A 1 85 ? -6.690 46.136 -84.876 1.00 55.56 85 PRO A C 1
ATOM 611 O O . PRO A 1 85 ? -7.288 46.176 -83.806 1.00 55.56 85 PRO A O 1
ATOM 614 N N . ALA A 1 86 ? -6.527 47.310 -85.493 1.00 47.00 86 ALA A N 1
ATOM 615 C CA . ALA A 1 86 ? -6.175 47.736 -86.847 1.00 47.00 86 ALA A CA 1
ATOM 616 C C . ALA A 1 86 ? -5.450 49.096 -86.784 1.00 47.00 86 ALA A C 1
ATOM 618 O O . ALA A 1 86 ? -5.671 49.826 -85.789 1.00 47.00 86 ALA A O 1
#

Secondary structure (DSSP, 8-state):
--HHHHHHHHHHHHHHHIIIII-PPPPTTS-HHHHHHHHHHHHHHHHHHHHHHHS-----------S--PPP-PPPP---------